Protein AF-A0A5B0QF82-F1 (afdb_monomer)

pLDDT: mean 71.45, std 23.09, range [30.89, 98.31]

Radius of gyration: 29.77 Å; Cα contacts (8 Å, |Δi|>4): 44; chains: 1; bounding box: 57×67×74 Å

Sequence (130 aa):
MAGSLSFILLCLQVVSVVLANSDPSAHIHRRSPEKAPKPSGSRAPKAPAPGVVPSPIRGPNGNSPDPKGTAKPVPFGFGSKVTGGGNATPQTPKDTAQLEAWLTDKVPRVILINKTYDFTSPTNTTANGW

Secondary structure (DSSP, 8-state):
--HHHHHHHHHHHHHHHHHHTS----------------------PPPPP----PPPPPPS-S--------SPP---GGGTT--TTTTPPEE--SSHHHHHHHHHSSS--EE---S------GGG------

Mean predicted aligned error: 20.78 Å

InterPro domains:
  IPR011050 Pectin lyase fold/virulence factor [SSF51126] (73-120)
  IPR012334 Pectin lyase fold [G3DSA:2.160.20.10] (71-129)

Organism: NCBI:txid56615

Foldseek 3Di:
DPVVVVVVVVVVVVVVVVVVPDDPPPPPPDDDDDDDDDDDDDDDDDDDDPDDDDDDDDDDDPDDPPPPDPDDDADDDPCRPDQQLPPADEDEDPALVRVVVVVPDPHRYRYDDPDDHDPPDCPPVPPPDD

Solvent-accessible surface area (backbone atoms only — not comparable to full-atom values): 9403 Å² total; per-residue (Å²): 137,72,66,63,61,59,50,51,53,51,52,53,53,54,51,51,54,55,56,72,70,51,82,84,79,78,78,77,82,74,88,76,84,86,86,84,82,88,85,86,91,88,91,83,84,84,79,78,75,92,70,85,81,75,81,80,79,87,73,97,64,99,75,72,78,78,74,77,84,77,76,79,90,73,64,62,76,96,53,48,80,74,60,79,22,66,88,41,72,78,41,66,62,90,48,59,69,51,42,52,56,60,71,72,50,93,63,67,54,32,78,49,83,88,69,91,69,84,78,82,65,69,91,77,65,77,84,72,78,129

Nearest PDB structures (foldseek):
  1qcx-assembly1_A  TM=8.776E-01  e=9.741E-03  Aspergillus niger

Structure (mmCIF, N/CA/C/O backbone):
data_AF-A0A5B0QF82-F1
#
_entry.id   AF-A0A5B0QF82-F1
#
loop_
_atom_site.group_PDB
_atom_site.id
_atom_site.type_symbol
_atom_site.label_atom_id
_atom_site.label_alt_id
_atom_site.label_comp_id
_atom_site.label_asym_id
_atom_site.label_entity_id
_atom_site.label_seq_id
_atom_site.pdbx_PDB_ins_code
_atom_site.Cartn_x
_atom_site.Cartn_y
_atom_site.Cartn_z
_atom_site.occupancy
_atom_site.B_iso_or_equiv
_atom_site.auth_seq_id
_atom_site.auth_comp_id
_atom_site.auth_asym_id
_atom_site.auth_atom_id
_atom_site.pdbx_PDB_model_num
ATOM 1 N N . MET A 1 1 ? -10.102 -38.466 22.774 1.00 55.97 1 MET A N 1
ATOM 2 C CA . MET A 1 1 ? -8.859 -38.192 22.011 1.00 55.97 1 MET A CA 1
ATOM 3 C C . MET A 1 1 ? -9.146 -38.142 20.499 1.00 55.97 1 MET A C 1
ATOM 5 O O . MET A 1 1 ? -8.504 -38.846 19.736 1.00 55.97 1 MET A O 1
ATOM 9 N N . ALA A 1 2 ? -10.116 -37.331 20.047 1.00 59.50 2 ALA A N 1
ATOM 10 C CA . ALA A 1 2 ? -10.622 -37.375 18.661 1.00 59.50 2 ALA A CA 1
ATOM 11 C C . ALA A 1 2 ? -10.115 -36.237 17.744 1.00 59.50 2 ALA A C 1
ATOM 13 O O . ALA A 1 2 ? -10.252 -36.330 16.532 1.00 59.50 2 ALA A O 1
ATOM 14 N N . GLY A 1 3 ? -9.500 -35.180 18.294 1.00 64.12 3 GLY A N 1
ATOM 15 C CA . GLY A 1 3 ? -9.028 -34.029 17.504 1.00 64.12 3 GLY A CA 1
ATOM 16 C C . GLY A 1 3 ? -7.691 -34.239 16.782 1.00 64.12 3 GLY A C 1
ATOM 17 O O . GLY A 1 3 ? -7.414 -33.559 15.801 1.00 64.12 3 GLY A O 1
ATOM 18 N N . SER A 1 4 ? -6.875 -35.196 17.239 1.00 79.12 4 SER A N 1
ATOM 19 C CA . SER A 1 4 ? -5.534 -35.442 16.685 1.00 79.12 4 SER A CA 1
ATOM 20 C C . SER A 1 4 ? -5.594 -36.008 15.262 1.00 79.12 4 SER A C 1
ATOM 22 O O . SER A 1 4 ? -4.873 -35.553 14.381 1.00 79.12 4 SER A O 1
ATOM 24 N N . LEU A 1 5 ? -6.524 -36.934 15.000 1.00 79.00 5 LEU A N 1
ATOM 25 C CA . LEU A 1 5 ? -6.661 -37.557 13.683 1.00 79.00 5 LEU A CA 1
ATOM 26 C C . LEU A 1 5 ? -7.131 -36.551 12.622 1.00 79.00 5 LEU A C 1
ATOM 28 O O . LEU A 1 5 ? -6.562 -36.508 11.537 1.00 79.00 5 LEU A O 1
ATOM 32 N N . SER A 1 6 ? -8.101 -35.690 12.947 1.00 82.25 6 SER A N 1
ATOM 33 C CA . SER A 1 6 ? -8.576 -34.642 12.032 1.00 82.25 6 SER A CA 1
ATOM 34 C C . SER A 1 6 ? -7.487 -33.620 11.699 1.00 82.25 6 SER A C 1
ATOM 36 O O . SER A 1 6 ? -7.406 -33.156 10.565 1.00 82.25 6 SER A O 1
ATOM 38 N N . PHE A 1 7 ? -6.622 -33.301 12.665 1.00 82.00 7 PHE A N 1
ATOM 39 C CA . PHE A 1 7 ? -5.491 -32.402 12.449 1.00 82.00 7 PHE A CA 1
ATOM 40 C C . PHE A 1 7 ? -4.416 -33.046 11.564 1.00 82.00 7 PHE A C 1
ATOM 42 O O . PHE A 1 7 ? -3.935 -32.417 10.627 1.00 82.00 7 PHE A O 1
ATOM 49 N N . ILE A 1 8 ? -4.103 -34.326 11.794 1.00 86.56 8 ILE A N 1
ATOM 50 C CA . ILE A 1 8 ? -3.160 -35.088 10.963 1.00 86.56 8 ILE A CA 1
ATOM 51 C C . ILE A 1 8 ? -3.670 -35.201 9.521 1.00 86.56 8 ILE A C 1
ATOM 53 O O . ILE A 1 8 ? -2.895 -34.989 8.590 1.00 86.56 8 ILE A O 1
ATOM 57 N N . LEU A 1 9 ? -4.963 -35.477 9.323 1.00 86.12 9 LEU A N 1
ATOM 58 C CA . LEU A 1 9 ? -5.567 -35.553 7.989 1.00 86.12 9 LEU A CA 1
ATOM 59 C C . LEU A 1 9 ? -5.538 -34.196 7.270 1.00 86.12 9 LEU A C 1
ATOM 61 O O . LEU A 1 9 ? -5.199 -34.144 6.089 1.00 86.12 9 LEU A O 1
ATOM 65 N N . LEU A 1 10 ? -5.800 -33.095 7.985 1.00 87.00 10 LEU A N 1
ATOM 66 C CA . LEU A 1 10 ? -5.687 -31.741 7.438 1.00 87.00 10 LEU A CA 1
ATOM 67 C C . LEU A 1 10 ? -4.242 -31.412 7.030 1.00 87.00 10 LEU A C 1
ATOM 69 O O . LEU A 1 10 ? -4.015 -30.896 5.935 1.00 87.00 10 LEU A O 1
ATOM 73 N N . CYS A 1 11 ? -3.260 -31.750 7.871 1.00 90.06 11 CYS A N 1
ATOM 74 C CA . CYS A 1 11 ? -1.844 -31.568 7.556 1.00 90.06 11 CYS A CA 1
ATOM 75 C C . CYS A 1 11 ? -1.427 -32.379 6.322 1.00 90.06 11 CYS A C 1
ATOM 77 O O . CYS A 1 11 ? -0.771 -31.834 5.434 1.00 90.06 11 CYS A O 1
ATOM 79 N N . LEU A 1 12 ? -1.835 -33.649 6.235 1.00 89.12 12 LEU A N 1
ATOM 80 C CA . LEU A 1 12 ? -1.523 -34.506 5.088 1.00 89.12 12 LEU A CA 1
ATOM 81 C C . LEU A 1 12 ? -2.093 -33.922 3.788 1.00 89.12 12 LEU A C 1
ATOM 83 O O . LEU A 1 12 ? -1.397 -33.856 2.778 1.00 89.12 12 LEU A O 1
ATOM 87 N N . GLN A 1 13 ? -3.333 -33.433 3.837 1.00 87.88 13 GLN A N 1
ATOM 88 C CA . GLN A 1 13 ? -4.029 -32.880 2.679 1.00 87.88 13 GLN A CA 1
ATOM 89 C C . GLN A 1 13 ? -3.391 -31.575 2.180 1.00 87.88 13 GLN A C 1
ATOM 91 O O . GLN A 1 13 ? -3.245 -31.387 0.972 1.00 87.88 13 GLN A O 1
ATOM 96 N N . VAL A 1 14 ? -2.933 -30.705 3.088 1.00 88.44 14 VAL A N 1
ATOM 97 C CA . VAL A 1 14 ? -2.180 -29.489 2.728 1.00 88.44 14 VAL A CA 1
ATOM 98 C C . VAL A 1 14 ? -0.841 -29.841 2.072 1.00 88.44 14 VAL A C 1
ATOM 100 O O . VAL A 1 14 ? -0.491 -29.253 1.048 1.00 88.44 14 VAL A O 1
ATOM 103 N N . VAL A 1 15 ? -0.112 -30.830 2.600 1.00 88.62 15 VAL A N 1
ATOM 104 C CA . VAL A 1 15 ? 1.174 -31.269 2.026 1.00 88.62 15 VAL A CA 1
ATOM 105 C C . VAL A 1 15 ? 0.988 -31.865 0.627 1.00 88.62 15 VAL A C 1
ATOM 107 O O . VAL A 1 15 ? 1.752 -31.531 -0.279 1.00 88.62 15 VAL A O 1
ATOM 110 N N . SER A 1 16 ? -0.048 -32.680 0.409 1.00 83.31 16 SER A N 1
ATOM 111 C CA . SER A 1 16 ? -0.363 -33.225 -0.919 1.00 83.31 16 SER A CA 1
ATOM 112 C C . SER A 1 16 ? -0.700 -32.134 -1.941 1.00 83.31 16 SER A C 1
ATOM 114 O O . SER A 1 16 ? -0.237 -32.208 -3.078 1.00 83.31 1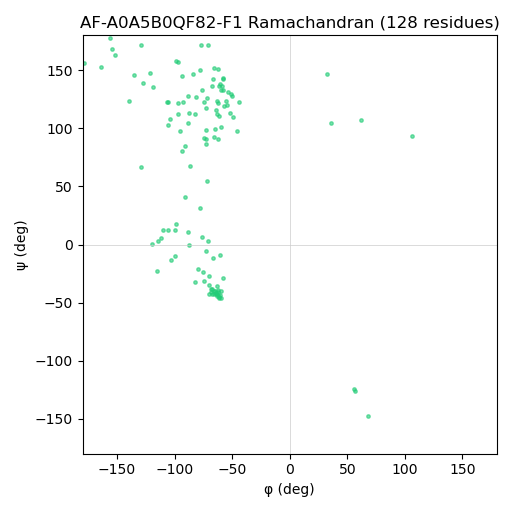6 SER A O 1
ATOM 116 N N . VAL A 1 17 ? -1.454 -31.100 -1.546 1.00 85.31 17 VAL A N 1
ATOM 117 C CA . VAL A 1 17 ? -1.787 -29.961 -2.424 1.00 85.31 17 VAL A CA 1
ATOM 118 C C . VAL A 1 17 ? -0.540 -29.150 -2.786 1.00 85.31 17 VAL A C 1
ATOM 120 O O . VAL A 1 17 ? -0.385 -28.743 -3.936 1.00 85.31 17 VAL A O 1
ATOM 123 N N . VAL A 1 18 ? 0.376 -28.931 -1.842 1.00 78.94 18 VAL A N 1
ATOM 124 C CA . VAL A 1 18 ? 1.642 -28.226 -2.113 1.00 78.94 18 VAL A CA 1
ATOM 125 C C . VAL A 1 18 ? 2.532 -29.037 -3.058 1.00 78.94 18 VAL A C 1
ATOM 127 O O . VAL A 1 18 ? 3.083 -28.481 -4.009 1.00 78.94 18 VAL A O 1
ATOM 130 N N . LEU A 1 19 ? 2.630 -30.352 -2.852 1.00 73.44 19 LEU A N 1
ATOM 131 C CA . LEU A 1 19 ? 3.465 -31.219 -3.683 1.00 73.44 19 LEU A CA 1
ATOM 132 C C . LEU A 1 19 ? 2.905 -31.387 -5.107 1.00 73.44 19 LEU A C 1
ATOM 134 O O . LEU A 1 19 ? 3.680 -31.424 -6.055 1.00 73.44 19 LEU A O 1
ATOM 138 N N . ALA A 1 20 ? 1.579 -31.409 -5.280 1.00 70.81 20 ALA A N 1
ATOM 139 C CA . ALA A 1 20 ? 0.941 -31.468 -6.600 1.00 70.81 20 ALA A CA 1
ATOM 140 C C . ALA A 1 20 ? 1.092 -30.168 -7.416 1.00 70.81 20 ALA A C 1
ATOM 142 O O . ALA A 1 20 ? 1.094 -30.212 -8.642 1.00 70.81 20 ALA A O 1
ATOM 143 N N . ASN A 1 21 ? 1.247 -29.021 -6.747 1.00 71.12 21 ASN A N 1
ATOM 144 C CA . ASN A 1 21 ? 1.510 -27.726 -7.387 1.00 71.12 21 ASN A CA 1
ATOM 145 C C . ASN A 1 21 ? 3.010 -27.456 -7.611 1.00 71.12 21 ASN A C 1
ATOM 147 O O . ASN A 1 21 ? 3.382 -26.398 -8.120 1.00 71.12 21 ASN A O 1
ATOM 151 N N . SER A 1 22 ? 3.875 -28.392 -7.215 1.00 64.81 22 SER A N 1
ATOM 152 C CA . SER A 1 22 ? 5.316 -28.305 -7.428 1.00 64.81 22 SER A CA 1
ATOM 153 C C . SER A 1 22 ? 5.652 -28.905 -8.793 1.00 64.81 22 SER A C 1
ATOM 155 O O . SER A 1 22 ? 5.643 -30.121 -8.948 1.00 64.81 22 SER A O 1
ATOM 157 N N . ASP A 1 23 ? 5.936 -28.063 -9.786 1.00 67.31 23 ASP A N 1
ATOM 158 C CA . ASP A 1 23 ? 6.421 -28.492 -11.104 1.00 67.31 23 ASP A CA 1
ATOM 159 C C . ASP A 1 23 ? 7.809 -29.162 -10.958 1.00 67.31 23 ASP A C 1
ATOM 161 O O . ASP A 1 23 ? 8.761 -28.495 -10.539 1.00 67.31 23 ASP A O 1
ATOM 165 N N . PRO A 1 24 ? 7.975 -30.469 -11.252 1.00 64.31 24 PRO A N 1
ATOM 166 C CA . PRO A 1 24 ? 9.254 -31.151 -11.114 1.00 64.31 24 PRO A CA 1
ATOM 167 C C . PRO A 1 24 ? 10.063 -31.078 -12.417 1.00 64.31 24 PRO A C 1
ATOM 169 O O . PRO A 1 24 ? 10.689 -32.058 -12.814 1.00 64.31 24 PRO A O 1
ATOM 172 N N . SER A 1 25 ? 10.082 -29.943 -13.118 1.00 53.53 25 SER A N 1
ATOM 173 C CA . SER A 1 25 ? 10.971 -29.762 -14.269 1.00 53.53 25 SER A CA 1
ATOM 174 C C . SER A 1 25 ? 12.341 -29.247 -13.826 1.00 53.53 25 SER A C 1
ATOM 176 O O . SER A 1 25 ? 12.776 -28.138 -14.136 1.00 53.53 25 SER A O 1
ATOM 178 N N . ALA A 1 26 ? 13.078 -30.092 -13.103 1.00 55.91 26 ALA A N 1
ATOM 179 C CA . ALA A 1 26 ? 14.523 -29.949 -13.009 1.00 55.91 26 ALA A CA 1
ATOM 180 C C . ALA A 1 26 ? 15.135 -30.382 -14.352 1.00 55.91 26 ALA A C 1
ATOM 182 O O . ALA A 1 26 ? 15.511 -31.537 -14.548 1.00 55.91 26 ALA A O 1
ATOM 183 N N . HIS A 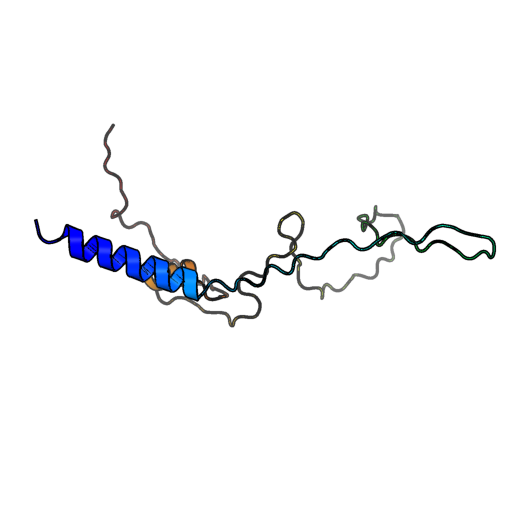1 27 ? 15.229 -29.453 -15.305 1.00 51.56 27 HIS A N 1
ATOM 184 C CA . HIS A 1 27 ? 16.060 -29.643 -16.492 1.00 51.56 27 HIS A CA 1
ATOM 185 C C . HIS A 1 27 ? 17.537 -29.693 -16.069 1.00 51.56 27 HIS A C 1
ATOM 187 O O . HIS A 1 27 ? 18.220 -28.674 -15.968 1.00 51.56 27 H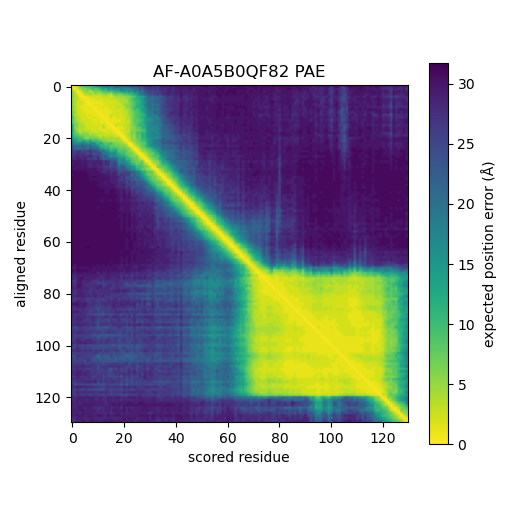IS A O 1
ATOM 193 N N . ILE A 1 28 ? 18.047 -30.903 -15.820 1.00 50.56 28 ILE A N 1
ATOM 194 C CA . ILE A 1 28 ? 19.481 -31.173 -15.693 1.00 50.56 28 ILE A CA 1
ATOM 195 C C . ILE A 1 28 ? 20.127 -30.888 -17.053 1.00 50.56 28 ILE A C 1
ATOM 197 O O . ILE A 1 28 ? 20.090 -31.710 -17.971 1.00 50.56 28 ILE A O 1
ATOM 201 N N . HIS A 1 29 ? 20.740 -29.713 -17.204 1.00 43.38 29 HIS A N 1
ATOM 202 C CA . HIS A 1 29 ? 21.649 -29.453 -18.316 1.00 43.38 29 HIS A CA 1
ATOM 203 C C . HIS A 1 29 ? 22.957 -30.217 -18.094 1.00 43.38 29 HIS A C 1
ATOM 205 O O . HIS A 1 29 ? 23.911 -29.764 -17.461 1.00 43.38 29 HIS A O 1
ATOM 211 N N . ARG A 1 30 ? 22.954 -31.436 -18.634 1.00 36.22 30 ARG A N 1
ATOM 212 C CA . ARG A 1 30 ? 24.099 -32.313 -18.859 1.00 36.22 30 ARG A CA 1
ATOM 213 C C . ARG A 1 30 ? 25.182 -31.533 -19.625 1.00 36.22 30 ARG A C 1
ATOM 215 O O . ARG A 1 30 ? 24.984 -31.182 -20.785 1.00 36.22 30 ARG A O 1
ATOM 222 N N . ARG A 1 31 ? 26.331 -31.260 -18.989 1.00 46.94 31 ARG A N 1
ATOM 223 C CA . ARG A 1 31 ? 27.555 -30.828 -19.691 1.00 46.94 31 ARG A CA 1
ATOM 224 C C . ARG A 1 31 ? 27.889 -31.870 -20.768 1.00 46.94 31 ARG A C 1
ATOM 226 O O . ARG A 1 31 ? 28.050 -33.042 -20.441 1.00 46.94 31 ARG A O 1
ATOM 233 N N . SER A 1 32 ? 27.998 -31.436 -22.021 1.00 35.03 32 SER A N 1
ATOM 234 C CA . SER A 1 32 ? 28.528 -32.210 -23.154 1.00 35.03 32 SER A CA 1
ATOM 235 C C . SER A 1 32 ? 29.728 -31.451 -23.758 1.00 35.03 32 SER A C 1
ATOM 237 O O . SER A 1 32 ? 29.763 -30.223 -23.631 1.00 35.03 32 SER A O 1
ATOM 239 N N . PRO A 1 33 ? 30.748 -32.140 -24.309 1.00 47.94 33 PRO A N 1
ATOM 240 C CA . PRO A 1 33 ? 32.146 -31.763 -24.122 1.00 47.94 33 PRO A CA 1
ATOM 241 C C . PRO A 1 33 ? 32.739 -30.851 -25.210 1.00 47.94 33 PRO A C 1
ATOM 243 O O . PRO A 1 33 ? 32.421 -30.940 -26.390 1.00 47.94 33 PRO A O 1
ATOM 246 N N . GLU A 1 34 ? 33.625 -29.975 -24.733 1.00 44.28 34 GLU A N 1
ATOM 247 C CA . GLU A 1 34 ? 34.952 -29.621 -25.257 1.00 44.28 34 GLU A CA 1
ATOM 248 C C . GLU A 1 34 ? 35.163 -29.585 -26.785 1.00 44.28 34 GLU A C 1
ATOM 250 O O . GLU A 1 34 ? 35.382 -30.601 -27.441 1.00 44.28 34 GLU A O 1
ATOM 255 N N . LYS A 1 35 ? 35.221 -28.368 -27.349 1.00 30.89 35 LYS A N 1
ATOM 256 C CA . LYS A 1 35 ? 35.804 -28.130 -28.677 1.00 30.89 35 LYS A CA 1
ATOM 257 C C . LYS A 1 35 ? 37.260 -27.662 -28.532 1.00 30.89 35 LYS A C 1
ATOM 259 O O . LYS A 1 35 ? 37.515 -26.567 -28.036 1.00 30.89 35 LYS A O 1
ATOM 264 N N . ALA A 1 36 ? 38.182 -28.520 -28.969 1.00 40.38 36 ALA A N 1
ATOM 265 C CA . ALA A 1 36 ? 39.641 -28.355 -29.005 1.00 40.38 36 ALA A CA 1
ATOM 266 C C . ALA A 1 36 ? 40.126 -27.314 -30.076 1.00 40.38 36 ALA A C 1
ATOM 268 O O . ALA A 1 36 ? 39.300 -26.811 -30.843 1.00 40.38 36 ALA A O 1
ATOM 269 N N . PRO A 1 37 ? 41.429 -26.931 -30.118 1.00 48.19 37 PRO A N 1
ATOM 270 C CA . PRO A 1 37 ? 41.900 -25.563 -30.418 1.00 48.19 37 PRO A CA 1
ATOM 271 C C . PRO A 1 37 ? 42.346 -25.245 -31.875 1.00 48.19 37 PRO A C 1
ATOM 273 O O . PRO A 1 37 ? 42.751 -26.139 -32.600 1.00 48.19 37 PRO A O 1
ATOM 276 N N . LYS A 1 38 ? 42.304 -23.928 -32.208 1.00 39.00 38 LYS A N 1
ATOM 277 C CA . LYS A 1 38 ? 43.101 -23.031 -33.125 1.00 39.00 38 LYS A CA 1
ATOM 278 C C . LYS A 1 38 ? 43.730 -23.574 -34.445 1.00 39.00 38 LYS A C 1
ATOM 280 O O . LYS A 1 38 ? 44.288 -24.661 -34.419 1.00 39.00 38 LYS A O 1
ATOM 285 N N . PRO A 1 39 ? 43.836 -22.770 -35.548 1.00 38.25 39 PRO A N 1
ATOM 286 C CA . PRO A 1 39 ? 44.662 -21.543 -35.523 1.00 38.25 39 PRO A CA 1
ATOM 287 C C . PRO A 1 39 ? 44.299 -20.343 -36.449 1.00 38.25 39 PRO A C 1
ATOM 289 O O . PRO A 1 39 ? 43.608 -20.454 -37.449 1.00 38.25 39 PRO A O 1
ATOM 292 N N . SER A 1 40 ? 44.897 -19.202 -36.073 1.00 37.66 40 SER A N 1
ATOM 293 C CA . SER A 1 40 ? 45.453 -18.094 -36.881 1.00 37.66 40 SER A CA 1
ATOM 294 C C . SER A 1 40 ? 44.581 -17.230 -37.823 1.00 37.66 40 SER A C 1
ATOM 296 O O . SER A 1 40 ? 44.314 -17.595 -38.957 1.00 37.66 40 SER A O 1
ATOM 298 N N . GLY A 1 41 ? 44.345 -15.975 -37.399 1.00 35.75 41 GLY A N 1
ATOM 299 C CA . GLY A 1 41 ? 44.700 -14.794 -38.209 1.00 35.75 41 GLY A CA 1
ATOM 300 C C . GLY A 1 41 ? 43.596 -13.993 -38.919 1.00 35.75 41 GLY A C 1
ATOM 301 O O . GLY A 1 41 ? 43.318 -14.223 -40.085 1.00 35.75 41 GLY A O 1
ATOM 302 N N . SER A 1 42 ? 43.080 -12.938 -38.274 1.00 36.97 42 SER A N 1
ATOM 303 C CA . SER A 1 42 ? 43.059 -11.553 -38.804 1.00 36.97 42 SER A CA 1
ATOM 304 C C . SER A 1 42 ? 42.418 -10.590 -37.783 1.00 36.97 42 SER A C 1
ATOM 306 O O . SER A 1 42 ? 41.753 -10.999 -36.837 1.00 36.97 42 SER A O 1
ATOM 308 N N . ARG A 1 43 ? 42.758 -9.306 -37.886 1.00 40.84 43 ARG A N 1
ATOM 309 C CA . ARG A 1 43 ? 42.849 -8.296 -36.817 1.00 40.84 43 ARG A CA 1
ATOM 310 C C . ARG A 1 43 ? 41.668 -7.314 -36.898 1.00 40.84 43 ARG A C 1
ATOM 312 O O . ARG A 1 43 ? 41.555 -6.659 -37.924 1.00 40.84 43 ARG A O 1
ATOM 319 N N . ALA A 1 44 ? 40.853 -7.153 -35.845 1.00 39.66 44 ALA A N 1
ATOM 320 C CA . ALA A 1 44 ? 39.922 -6.015 -35.666 1.00 39.66 44 ALA A CA 1
ATOM 321 C C . ALA A 1 44 ? 39.417 -5.900 -34.198 1.00 39.66 44 ALA A C 1
ATOM 323 O O . ALA A 1 44 ? 39.444 -6.899 -33.479 1.00 39.66 44 ALA A O 1
ATOM 324 N N . PRO A 1 45 ? 39.046 -4.695 -33.709 1.00 39.78 45 PRO A N 1
ATOM 325 C CA . PRO A 1 45 ? 39.254 -4.276 -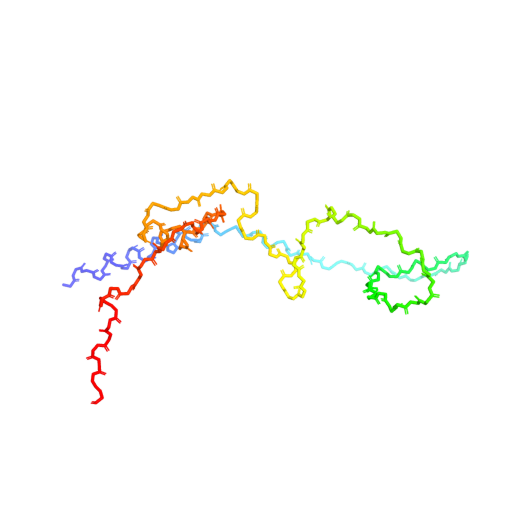32.318 1.00 39.78 45 PRO A CA 1
ATOM 326 C C . PRO 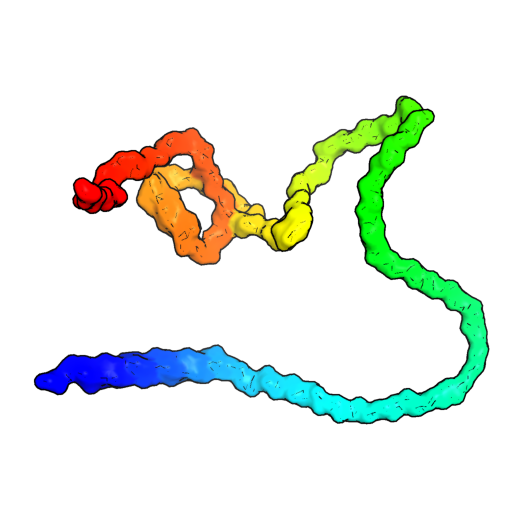A 1 45 ? 38.183 -4.728 -31.310 1.00 39.78 45 PRO A C 1
ATOM 328 O O . PRO A 1 45 ? 36.991 -4.797 -31.592 1.00 39.78 45 PRO A O 1
ATOM 331 N N . LYS A 1 46 ? 38.660 -4.986 -30.088 1.00 34.19 46 LYS A N 1
ATOM 332 C CA . LYS A 1 46 ? 37.918 -5.371 -28.881 1.00 34.19 46 LYS A CA 1
ATOM 333 C C . LYS A 1 46 ? 36.847 -4.329 -28.530 1.00 34.19 46 LYS A C 1
ATOM 335 O O . LYS A 1 46 ? 37.181 -3.184 -28.236 1.00 34.19 46 LYS A O 1
ATOM 340 N N . ALA A 1 47 ? 35.580 -4.745 -28.519 1.00 41.25 47 ALA A N 1
ATOM 341 C CA . ALA A 1 47 ? 34.474 -3.942 -28.006 1.00 41.25 47 ALA A CA 1
ATOM 342 C C . ALA A 1 47 ? 34.720 -3.568 -26.523 1.00 41.25 47 ALA A C 1
ATOM 344 O O . ALA A 1 47 ? 35.092 -4.449 -25.737 1.00 41.25 47 ALA A O 1
ATOM 345 N N . PRO A 1 48 ? 34.543 -2.297 -26.118 1.00 40.91 48 PRO A N 1
ATOM 346 C CA . PRO A 1 48 ? 34.616 -1.897 -24.716 1.00 40.91 48 PRO A CA 1
ATOM 347 C C . PRO A 1 48 ? 33.454 -2.498 -23.913 1.00 40.91 48 PRO A C 1
ATOM 349 O O . PRO A 1 48 ? 32.331 -2.590 -24.404 1.00 40.91 48 PRO A O 1
ATOM 352 N N . ALA A 1 49 ? 33.724 -2.895 -22.669 1.00 40.56 49 ALA A N 1
ATOM 353 C CA . ALA A 1 49 ? 32.709 -3.348 -21.721 1.00 40.56 49 ALA A CA 1
ATOM 354 C C . ALA A 1 49 ? 31.641 -2.253 -21.484 1.00 40.56 49 ALA A C 1
ATOM 356 O O . ALA A 1 49 ? 32.011 -1.077 -21.414 1.00 40.56 49 ALA A O 1
ATOM 357 N N . PRO A 1 50 ? 30.344 -2.594 -21.331 1.00 47.56 50 PRO A N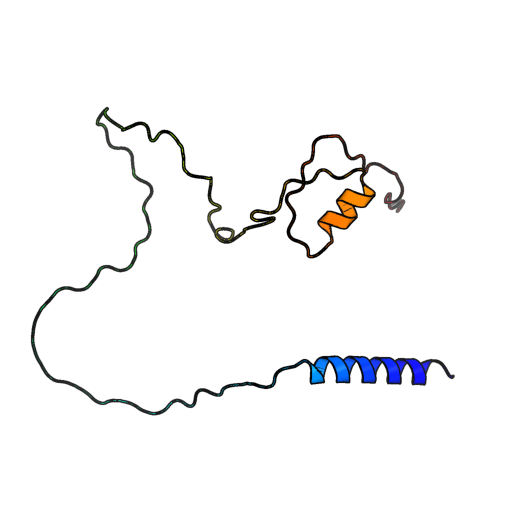 1
ATOM 358 C CA . PRO A 1 50 ? 29.317 -1.615 -20.989 1.00 47.56 50 PRO A CA 1
ATOM 359 C C . PRO A 1 50 ? 29.622 -1.031 -19.607 1.00 47.56 50 PRO A C 1
ATOM 361 O O . PRO A 1 50 ? 29.650 -1.728 -18.593 1.00 47.56 50 PRO A O 1
ATOM 364 N N . GLY A 1 51 ? 29.963 0.253 -19.640 1.00 42.00 51 GLY A N 1
ATOM 365 C CA . GLY A 1 51 ? 30.679 0.969 -18.605 1.00 42.00 51 GLY A CA 1
ATOM 366 C C . GLY A 1 51 ? 29.841 1.377 -17.400 1.00 42.00 51 GLY A C 1
ATOM 367 O O . GLY A 1 51 ? 28.660 1.703 -17.484 1.00 42.00 51 GLY A O 1
ATOM 368 N N . VAL A 1 52 ? 30.550 1.425 -16.277 1.00 43.47 52 VAL A N 1
ATOM 369 C CA . VAL A 1 52 ? 30.358 2.373 -15.180 1.00 43.47 52 VAL A CA 1
ATOM 370 C C . VAL A 1 52 ? 30.161 3.767 -15.778 1.00 43.47 52 VAL A C 1
ATOM 372 O O . VAL A 1 52 ? 31.026 4.231 -16.517 1.00 43.47 52 VAL A O 1
ATOM 375 N N . VAL A 1 53 ? 29.046 4.432 -15.480 1.00 44.44 53 VAL A N 1
ATOM 376 C CA . VAL A 1 53 ? 28.860 5.851 -15.812 1.00 44.44 53 VAL A CA 1
ATOM 377 C C . VAL A 1 53 ? 29.548 6.663 -14.710 1.00 44.44 53 VAL A C 1
ATOM 379 O O . VAL A 1 53 ? 29.091 6.603 -13.568 1.00 44.44 53 VAL A O 1
ATOM 382 N N . PRO A 1 54 ? 30.644 7.393 -14.980 1.00 43.47 54 PRO A N 1
ATOM 383 C CA . PRO A 1 54 ? 31.220 8.3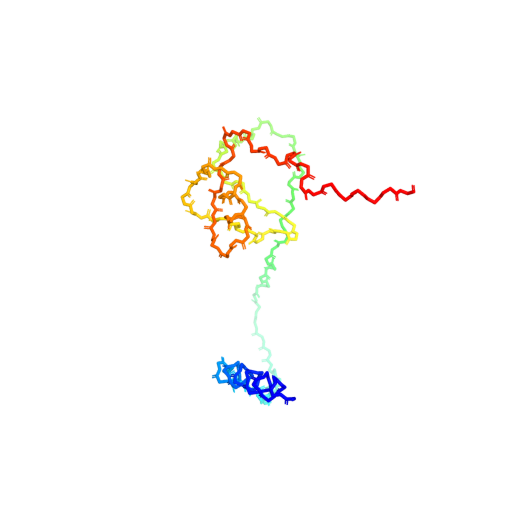06 -14.005 1.00 43.47 54 PRO A CA 1
ATOM 384 C C . PRO A 1 54 ? 30.354 9.568 -13.948 1.00 43.47 54 PRO A C 1
ATOM 386 O O . PRO A 1 54 ? 30.013 10.138 -14.986 1.00 43.47 54 PRO A O 1
ATOM 389 N N . SER A 1 55 ? 30.013 10.026 -12.744 1.00 47.53 55 SER A N 1
ATOM 390 C CA . SER A 1 55 ? 29.477 11.375 -12.534 1.00 47.53 55 SER A CA 1
ATOM 391 C C . SER A 1 55 ? 30.431 12.403 -13.162 1.00 47.53 55 SER A C 1
ATOM 393 O O . SER A 1 55 ? 31.636 12.320 -12.905 1.00 47.53 55 SER A O 1
ATOM 395 N N . PRO A 1 56 ? 29.965 13.369 -13.973 1.00 49.84 56 PRO A N 1
ATOM 396 C CA . PRO A 1 56 ? 30.879 14.303 -14.607 1.00 49.84 56 PRO A CA 1
ATOM 397 C C . PRO A 1 56 ? 31.411 15.292 -13.567 1.00 49.84 56 PRO A C 1
ATOM 399 O O . PRO A 1 56 ? 30.665 16.070 -12.971 1.00 49.84 56 PRO A O 1
ATOM 402 N N . ILE A 1 57 ? 32.728 15.263 -13.366 1.00 46.25 57 ILE A N 1
ATOM 403 C CA . ILE A 1 57 ? 33.464 16.352 -12.731 1.00 46.25 57 ILE A CA 1
ATOM 404 C C . ILE A 1 57 ? 33.329 17.585 -13.635 1.00 46.25 57 ILE A C 1
ATOM 406 O O . ILE A 1 57 ? 33.646 17.557 -14.822 1.00 46.25 57 ILE A O 1
ATOM 410 N N . ARG A 1 58 ? 32.818 18.657 -13.033 1.00 46.03 58 ARG A N 1
ATOM 411 C CA . ARG A 1 58 ? 32.590 19.995 -13.585 1.00 46.03 58 ARG A CA 1
ATOM 412 C C . ARG A 1 58 ? 33.871 20.588 -14.195 1.00 46.03 58 ARG A C 1
ATOM 414 O O . ARG A 1 58 ? 34.841 20.803 -13.477 1.00 46.03 58 ARG A O 1
ATOM 421 N N . GLY A 1 59 ? 33.846 20.899 -15.494 1.00 37.31 59 GLY A N 1
ATOM 422 C CA . GLY A 1 59 ? 34.837 21.746 -16.175 1.00 37.31 59 GLY A CA 1
ATOM 423 C C . GLY A 1 59 ? 34.345 23.199 -16.334 1.00 37.31 59 GLY A C 1
ATOM 424 O O . GLY A 1 59 ? 33.135 23.430 -16.281 1.00 37.31 59 GLY A O 1
ATOM 425 N N . PRO A 1 60 ? 35.241 24.194 -16.509 1.00 52.06 60 PRO A N 1
ATOM 426 C CA . PRO A 1 60 ? 34.885 25.607 -16.550 1.00 52.06 60 PRO A CA 1
ATOM 427 C C . PRO A 1 60 ? 34.652 26.060 -17.999 1.00 52.06 60 PRO A C 1
ATOM 429 O O . PRO A 1 60 ? 35.527 26.655 -18.620 1.00 52.06 60 PRO A O 1
ATOM 432 N N . ASN A 1 61 ? 33.481 25.789 -18.571 1.00 42.09 61 ASN A N 1
ATOM 433 C CA . ASN A 1 61 ? 33.019 26.540 -19.739 1.00 42.09 61 ASN A CA 1
ATOM 434 C C . ASN A 1 61 ? 31.514 26.823 -19.634 1.00 42.09 61 ASN A C 1
ATOM 436 O O . ASN A 1 61 ? 30.686 25.950 -19.393 1.00 42.09 61 ASN A O 1
ATOM 440 N N . GLY A 1 62 ? 31.178 28.108 -19.711 1.00 52.16 62 GLY A N 1
ATOM 441 C CA . GLY A 1 62 ? 29.905 28.684 -19.279 1.00 52.16 62 GLY A CA 1
ATOM 442 C C . GLY A 1 62 ? 28.716 28.480 -20.210 1.00 52.16 62 GLY A C 1
ATOM 443 O O . GLY A 1 62 ? 27.846 29.337 -20.218 1.00 52.16 62 GLY A O 1
ATOM 444 N N . ASN A 1 63 ? 28.642 27.374 -20.954 1.00 49.94 63 ASN A N 1
ATOM 445 C CA . ASN A 1 63 ? 27.498 27.072 -21.816 1.00 49.94 63 ASN A CA 1
ATOM 446 C C . ASN A 1 63 ? 27.006 25.642 -21.535 1.00 49.94 63 ASN A C 1
ATOM 448 O O . ASN A 1 63 ? 27.143 24.752 -22.373 1.00 49.94 63 ASN A O 1
ATOM 452 N N . SER A 1 64 ? 26.464 25.398 -20.337 1.00 50.53 64 SER A N 1
ATOM 453 C CA . SER A 1 64 ? 25.654 24.195 -20.117 1.00 50.53 64 SER A CA 1
ATOM 454 C C . SER A 1 64 ? 24.301 24.413 -20.791 1.00 50.53 64 SER A C 1
ATOM 456 O O . SER A 1 64 ? 23.635 25.391 -20.455 1.00 50.53 64 SER A O 1
ATOM 458 N N . PRO A 1 65 ? 23.869 23.554 -21.731 1.00 52.19 65 PRO A N 1
ATOM 459 C CA . PRO A 1 65 ? 22.464 23.521 -22.091 1.00 52.19 65 PRO A CA 1
ATOM 460 C C . PRO A 1 65 ? 21.727 23.134 -20.814 1.00 52.19 65 PRO A C 1
ATOM 462 O O . PRO A 1 65 ? 21.912 22.017 -20.336 1.00 52.19 65 PRO A O 1
ATOM 465 N N . ASP A 1 66 ? 20.966 24.058 -20.228 1.00 55.28 66 ASP A N 1
ATOM 466 C CA . AS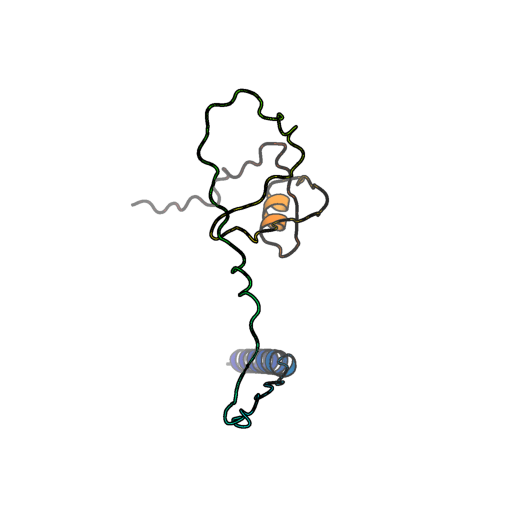P A 1 66 ? 20.075 23.746 -19.117 1.00 55.28 66 ASP A CA 1
ATOM 467 C C . ASP A 1 66 ? 19.252 22.522 -19.533 1.00 55.28 66 ASP A C 1
ATOM 469 O O . ASP A 1 66 ? 18.432 22.623 -20.458 1.00 55.28 66 ASP A O 1
ATOM 473 N N . PRO A 1 67 ? 19.466 21.334 -18.933 1.00 53.19 67 PRO A N 1
ATOM 474 C CA . PRO A 1 67 ? 18.649 20.193 -19.258 1.00 53.19 67 PRO A CA 1
ATOM 475 C C . PRO A 1 67 ? 17.332 20.476 -18.561 1.00 53.19 67 PRO A C 1
ATOM 477 O O . PRO A 1 67 ? 17.161 20.180 -17.382 1.00 53.19 67 PRO A O 1
ATOM 480 N N . LYS A 1 68 ? 16.419 21.125 -19.283 1.00 50.22 68 LYS A N 1
ATOM 481 C CA . LYS A 1 68 ? 15.021 21.301 -18.912 1.00 50.22 68 LYS A CA 1
ATOM 482 C C . LYS A 1 68 ? 14.499 19.940 -18.435 1.00 50.22 68 LYS A C 1
ATOM 484 O O . LYS A 1 68 ? 14.205 19.057 -19.243 1.00 50.22 68 LYS A O 1
ATOM 489 N N . GLY A 1 69 ? 14.494 19.759 -17.114 1.00 55.19 69 GLY A N 1
ATOM 490 C CA . GLY A 1 69 ? 14.375 18.473 -16.440 1.00 55.19 69 GLY A CA 1
ATOM 491 C C . GLY A 1 69 ? 13.070 17.785 -16.802 1.00 55.19 69 GLY A C 1
ATOM 492 O O . GLY A 1 69 ? 12.012 18.138 -16.299 1.00 55.19 69 GLY A O 1
ATOM 493 N N . THR A 1 70 ? 13.148 16.819 -17.710 1.00 58.41 70 THR A N 1
ATOM 494 C CA . THR A 1 70 ? 12.003 16.031 -18.196 1.00 58.41 70 THR A CA 1
ATOM 495 C C . THR A 1 70 ? 12.166 14.537 -17.910 1.00 58.41 70 THR A C 1
ATOM 497 O O . THR A 1 70 ? 11.276 13.747 -18.215 1.00 58.41 70 THR A O 1
ATOM 500 N N . ALA A 1 71 ? 13.271 14.130 -17.275 1.00 71.31 71 ALA A N 1
ATOM 501 C CA . ALA A 1 71 ? 13.476 12.755 -16.839 1.00 71.31 71 ALA A CA 1
ATOM 502 C C . ALA A 1 71 ? 12.749 12.496 -15.509 1.00 71.31 71 ALA A C 1
ATOM 504 O O . ALA A 1 71 ? 12.948 13.219 -14.532 1.00 71.31 71 ALA A O 1
ATOM 505 N N . LYS A 1 72 ? 11.918 11.444 -15.461 1.00 79.56 72 LYS A N 1
ATOM 506 C CA . LYS A 1 72 ? 11.338 10.946 -14.204 1.00 79.56 72 LYS A CA 1
ATOM 507 C C . LYS A 1 72 ? 12.478 10.486 -13.277 1.00 79.56 72 LYS A C 1
ATOM 509 O O . LYS A 1 72 ? 13.393 9.824 -13.769 1.00 79.56 72 LYS A O 1
ATOM 514 N N . PRO A 1 73 ? 12.448 10.802 -11.972 1.00 85.81 73 PRO A N 1
ATOM 515 C CA . PRO A 1 73 ? 13.474 10.349 -11.035 1.00 85.81 73 PRO A CA 1
ATOM 516 C C . PRO A 1 73 ? 13.517 8.814 -10.971 1.00 85.81 73 PRO A C 1
ATOM 518 O O . PRO A 1 73 ? 12.472 8.162 -10.959 1.00 85.81 73 PRO A O 1
ATOM 521 N N . VAL A 1 74 ? 14.726 8.242 -10.937 1.00 91.38 74 VAL A N 1
ATOM 522 C CA . VAL A 1 74 ? 14.975 6.787 -10.952 1.00 91.38 74 VAL A CA 1
ATOM 523 C C . VAL A 1 74 ? 15.704 6.379 -9.661 1.00 91.38 74 VAL A C 1
ATOM 525 O O . VAL A 1 74 ? 16.647 7.071 -9.270 1.00 91.38 74 VAL A O 1
ATOM 528 N N . PRO A 1 75 ? 15.307 5.282 -8.985 1.00 95.06 75 PRO A N 1
ATOM 529 C CA . PRO A 1 75 ? 15.997 4.797 -7.789 1.00 95.06 75 PRO A CA 1
ATOM 530 C C . PRO A 1 75 ? 17.425 4.314 -8.097 1.00 95.06 75 PRO A C 1
ATOM 532 O O . PRO A 1 75 ? 17.715 3.827 -9.190 1.00 95.06 75 PRO A O 1
ATOM 535 N N . PHE A 1 76 ? 18.323 4.406 -7.113 1.00 94.62 76 PHE A N 1
ATOM 536 C CA . PHE A 1 76 ? 19.745 4.062 -7.246 1.00 94.62 76 PHE A CA 1
ATOM 537 C C . PHE A 1 76 ? 20.229 3.103 -6.142 1.00 94.62 76 PHE A C 1
ATOM 539 O O . PHE A 1 76 ? 19.505 2.789 -5.197 1.00 94.62 76 PHE A O 1
ATOM 546 N N . GLY A 1 77 ? 21.464 2.604 -6.278 1.00 97.06 77 GLY A N 1
ATOM 547 C CA . GLY A 1 77 ? 22.081 1.678 -5.321 1.00 97.06 77 GLY A CA 1
ATOM 548 C C . GLY A 1 77 ? 21.420 0.294 -5.299 1.00 97.06 77 GLY A C 1
ATOM 549 O O . GLY A 1 77 ? 20.919 -0.188 -6.320 1.00 97.06 77 GLY A O 1
ATOM 550 N N . PHE A 1 78 ? 21.400 -0.344 -4.124 1.00 97.50 78 PHE A N 1
ATOM 551 C CA . PHE A 1 78 ? 20.786 -1.667 -3.927 1.00 97.50 78 PHE A CA 1
ATOM 552 C C . PHE A 1 78 ? 19.292 -1.700 -4.296 1.00 97.50 78 PHE A C 1
ATOM 554 O O . PHE A 1 78 ? 18.792 -2.726 -4.745 1.00 97.50 78 PHE A O 1
ATOM 561 N N . GLY A 1 79 ? 18.593 -0.568 -4.173 1.00 95.88 79 GLY A N 1
ATOM 562 C CA . GLY A 1 79 ? 17.179 -0.420 -4.522 1.00 95.88 79 GLY A CA 1
ATOM 563 C C . GLY A 1 79 ? 16.912 -0.025 -5.977 1.00 95.88 79 GLY A C 1
ATOM 564 O O . GLY A 1 79 ? 15.784 0.321 -6.302 1.00 95.88 79 GLY A O 1
ATOM 565 N N . SER A 1 80 ? 17.898 -0.058 -6.876 1.00 96.75 80 SER A N 1
ATOM 566 C CA . SER A 1 80 ? 17.759 0.472 -8.250 1.00 96.75 80 SER A CA 1
ATOM 567 C C . SER A 1 80 ? 16.676 -0.184 -9.125 1.00 96.75 80 SER A C 1
ATOM 569 O O . SER A 1 80 ? 16.393 0.301 -10.220 1.00 96.75 80 SER A O 1
ATOM 571 N N . LYS A 1 81 ? 16.070 -1.288 -8.672 1.00 95.38 81 LYS A N 1
ATOM 572 C CA . LYS A 1 81 ? 15.014 -2.023 -9.387 1.00 95.38 81 LYS A CA 1
ATOM 573 C C . LYS A 1 81 ? 13.635 -1.943 -8.728 1.00 95.38 81 LYS A C 1
ATOM 575 O O . LYS A 1 81 ? 12.722 -2.618 -9.195 1.00 95.38 81 LYS A O 1
ATOM 580 N N . VAL A 1 82 ? 13.456 -1.151 -7.667 1.00 95.56 82 VAL A N 1
ATOM 581 C CA . VAL A 1 82 ? 12.140 -1.023 -7.020 1.00 95.56 82 VAL A CA 1
ATOM 582 C C . VAL A 1 82 ? 11.137 -0.324 -7.940 1.00 95.56 82 VAL A C 1
ATOM 584 O O . VAL A 1 82 ? 11.450 0.679 -8.577 1.00 95.56 82 VAL A O 1
ATOM 587 N N . THR A 1 83 ? 9.916 -0.853 -7.989 1.00 94.94 83 THR A N 1
ATOM 588 C CA . THR A 1 83 ? 8.786 -0.272 -8.733 1.00 94.94 83 THR A CA 1
ATOM 589 C C . THR A 1 83 ? 7.651 0.182 -7.815 1.00 94.94 83 THR A C 1
ATOM 591 O O . THR A 1 83 ? 6.875 1.052 -8.202 1.00 94.94 83 THR A O 1
ATOM 594 N N . GLY A 1 84 ? 7.551 -0.374 -6.600 1.00 95.50 84 GLY A N 1
ATOM 595 C CA . GLY A 1 84 ? 6.475 -0.073 -5.653 1.00 95.50 84 GLY A CA 1
ATOM 596 C C . GLY A 1 84 ? 5.096 -0.332 -6.268 1.00 95.50 84 GLY A C 1
ATOM 597 O O . GLY A 1 84 ? 4.837 -1.416 -6.784 1.00 95.50 84 GLY A O 1
ATOM 598 N N . GLY A 1 85 ? 4.234 0.688 -6.264 1.00 96.44 85 GLY A N 1
ATOM 599 C CA . GLY A 1 85 ? 2.923 0.660 -6.925 1.00 96.44 85 GLY A CA 1
ATOM 600 C C . GLY A 1 85 ? 2.955 0.730 -8.457 1.00 96.44 85 GLY A C 1
ATOM 601 O O . GLY A 1 85 ? 1.909 0.617 -9.093 1.00 96.44 85 GLY A O 1
ATOM 602 N N . GLY A 1 86 ? 4.127 0.926 -9.070 1.00 94.81 86 GLY A N 1
ATOM 603 C CA . GLY A 1 86 ? 4.287 1.021 -10.520 1.00 94.81 86 GLY A CA 1
ATOM 604 C C . GLY A 1 86 ? 3.429 2.130 -11.133 1.00 94.81 86 GLY A C 1
ATOM 605 O O . GLY A 1 86 ? 3.497 3.283 -10.718 1.00 94.81 86 GLY A O 1
ATOM 606 N N . ASN A 1 87 ? 2.615 1.765 -12.126 1.00 95.19 87 ASN A N 1
ATOM 607 C CA . ASN A 1 87 ? 1.684 2.671 -12.808 1.00 95.19 87 ASN A CA 1
ATOM 608 C C . ASN A 1 87 ? 0.242 2.550 -12.279 1.00 95.19 87 ASN A C 1
ATOM 610 O O . ASN A 1 87 ? -0.690 2.939 -12.984 1.00 95.19 87 ASN A O 1
ATOM 614 N N . ALA A 1 88 ? 0.032 1.969 -11.089 1.00 97.44 88 ALA A N 1
ATOM 615 C CA . ALA A 1 88 ? -1.302 1.883 -10.502 1.00 97.44 88 ALA A CA 1
ATOM 616 C C . ALA A 1 88 ? -1.909 3.284 -10.332 1.00 97.44 88 ALA A C 1
ATOM 618 O O . ALA A 1 88 ? -1.212 4.250 -10.007 1.00 97.44 88 ALA A O 1
ATOM 619 N N . THR A 1 89 ? -3.219 3.396 -10.550 1.00 97.88 89 THR A N 1
ATOM 620 C CA . THR A 1 89 ? -3.937 4.655 -10.345 1.00 97.88 89 THR A CA 1
ATOM 621 C C . THR A 1 89 ? -3.796 5.095 -8.884 1.00 97.88 89 THR A C 1
ATOM 623 O O . THR A 1 89 ? -4.003 4.270 -7.995 1.00 97.88 89 THR A O 1
ATOM 626 N N . PRO A 1 90 ? -3.467 6.370 -8.613 1.00 98.06 90 PRO A N 1
ATOM 627 C CA . PRO A 1 90 ? -3.495 6.942 -7.271 1.00 98.06 90 PRO A CA 1
ATOM 628 C C . PRO A 1 90 ? -4.819 6.683 -6.545 1.00 98.06 90 PRO A C 1
ATOM 630 O O . PRO A 1 90 ? -5.887 6.990 -7.076 1.00 98.06 90 PRO A O 1
ATOM 633 N N . GLN A 1 91 ? -4.757 6.149 -5.326 1.00 98.31 91 GLN A N 1
ATOM 634 C CA . GLN A 1 91 ? -5.932 5.917 -4.484 1.00 98.31 91 GLN A CA 1
ATOM 635 C C . GLN A 1 91 ? -5.736 6.535 -3.103 1.00 98.31 91 GLN A C 1
ATOM 637 O O . GLN A 1 91 ? -4.672 6.410 -2.500 1.00 98.31 91 GLN A O 1
ATOM 642 N N . THR A 1 92 ? -6.791 7.150 -2.579 1.00 98.31 92 THR A N 1
ATOM 643 C CA . THR A 1 92 ? -6.812 7.701 -1.223 1.00 98.31 92 THR A CA 1
ATOM 644 C C . THR A 1 92 ? -7.650 6.793 -0.324 1.00 98.31 92 THR A C 1
ATOM 646 O O . THR A 1 92 ? -8.827 6.581 -0.631 1.00 98.31 92 THR A O 1
ATOM 649 N N . PRO A 1 93 ? -7.091 6.262 0.774 1.00 97.94 93 PRO A N 1
ATOM 650 C CA . PRO A 1 93 ? -7.865 5.502 1.744 1.00 97.94 93 PRO A CA 1
ATOM 651 C C . PRO A 1 93 ? -8.962 6.353 2.399 1.00 97.94 93 PRO A C 1
ATOM 653 O O . PRO A 1 93 ? -8.857 7.570 2.567 1.00 97.94 93 PRO A O 1
ATOM 656 N N . LYS A 1 94 ? -10.051 5.709 2.799 1.00 97.19 94 LYS A N 1
ATOM 657 C CA . LYS A 1 94 ? -11.167 6.366 3.482 1.00 97.19 94 LYS A CA 1
ATOM 658 C C . LYS A 1 94 ? -10.910 6.530 4.980 1.00 97.19 94 LYS A C 1
ATOM 660 O O . LYS A 1 94 ? -11.309 7.548 5.538 1.00 97.19 94 LYS A O 1
ATOM 665 N N . ASP A 1 95 ? -10.183 5.609 5.603 1.00 96.25 95 ASP A N 1
ATOM 666 C CA . ASP A 1 95 ? -9.892 5.571 7.040 1.00 96.25 95 ASP A CA 1
ATOM 667 C C . ASP A 1 95 ? -8.600 4.777 7.332 1.00 96.25 95 ASP A C 1
ATOM 669 O O . ASP A 1 95 ? -7.937 4.275 6.419 1.00 96.25 95 ASP A O 1
ATOM 673 N N . THR A 1 96 ? -8.216 4.711 8.610 1.00 95.88 96 THR A N 1
ATOM 674 C CA . THR A 1 96 ? -7.023 3.999 9.100 1.00 95.88 96 THR A CA 1
ATOM 675 C C . THR A 1 96 ? -7.095 2.496 8.835 1.00 95.88 96 THR A C 1
ATOM 677 O O . THR A 1 96 ? -6.101 1.911 8.414 1.00 95.88 96 THR A O 1
ATOM 680 N N . ALA A 1 97 ? -8.274 1.887 8.992 1.00 96.06 97 ALA A N 1
ATOM 681 C CA . ALA A 1 97 ? -8.485 0.461 8.748 1.00 96.06 97 ALA A CA 1
ATOM 682 C C . ALA A 1 97 ? -8.270 0.092 7.271 1.00 96.06 97 ALA A C 1
ATOM 684 O O . ALA A 1 97 ? -7.634 -0.913 6.953 1.00 96.06 97 ALA A O 1
ATOM 685 N N . GLN A 1 98 ? -8.755 0.919 6.342 1.00 97.31 98 GLN A N 1
ATOM 686 C CA . GLN A 1 98 ? -8.514 0.710 4.918 1.00 97.31 98 GLN A CA 1
ATOM 687 C C . GLN A 1 98 ? -7.045 0.935 4.549 1.00 97.31 98 GLN A C 1
ATOM 689 O O . GLN A 1 98 ? -6.521 0.199 3.714 1.00 97.31 98 GLN A O 1
ATOM 694 N N . LEU A 1 99 ? -6.381 1.926 5.152 1.00 97.94 99 LEU A N 1
ATOM 695 C CA . LEU A 1 99 ? -4.950 2.145 4.942 1.00 97.94 99 LEU A CA 1
ATOM 696 C C . LEU A 1 99 ? -4.138 0.914 5.373 1.00 97.94 99 LEU A C 1
ATOM 698 O O . LEU A 1 99 ? -3.297 0.448 4.609 1.00 97.94 99 LEU A O 1
ATOM 702 N N . GLU A 1 100 ? -4.428 0.346 6.543 1.00 96.75 100 GLU A N 1
ATOM 703 C CA . GLU A 1 100 ? -3.781 -0.878 7.028 1.00 96.75 100 GLU A CA 1
ATOM 704 C C . GLU A 1 100 ? -4.040 -2.076 6.103 1.00 96.75 100 GLU A C 1
ATOM 706 O O . GLU A 1 100 ? -3.106 -2.781 5.707 1.00 96.75 100 GLU A O 1
ATOM 711 N N . ALA A 1 101 ? -5.293 -2.266 5.682 1.00 97.50 101 ALA A N 1
ATOM 712 C CA . ALA A 1 101 ? -5.653 -3.331 4.752 1.00 97.50 101 ALA A CA 1
ATOM 713 C C . ALA A 1 101 ? -4.903 -3.214 3.411 1.00 97.50 101 ALA A C 1
ATOM 715 O O . ALA A 1 101 ? -4.462 -4.217 2.859 1.00 97.50 101 ALA A O 1
ATOM 716 N N . TRP A 1 102 ? -4.725 -1.998 2.886 1.00 98.12 102 TRP A N 1
ATOM 717 C CA . TRP A 1 102 ? -4.001 -1.772 1.630 1.00 98.12 102 TRP A CA 1
ATOM 718 C C . TRP A 1 102 ? -2.487 -1.920 1.760 1.00 98.12 102 TRP A C 1
ATOM 720 O O . TRP A 1 102 ? -1.842 -2.308 0.792 1.00 98.12 102 TRP A O 1
ATOM 730 N N . LEU A 1 103 ? -1.909 -1.601 2.919 1.00 97.44 103 LEU A N 1
ATOM 731 C CA . LEU A 1 103 ? -0.467 -1.743 3.148 1.00 97.44 103 LEU A CA 1
ATOM 732 C C . LEU A 1 103 ? -0.038 -3.201 3.352 1.00 97.44 103 LEU A C 1
ATOM 734 O O . LEU A 1 103 ? 1.127 -3.529 3.134 1.00 97.44 103 LEU A O 1
ATOM 738 N N . THR A 1 104 ? -0.958 -4.062 3.786 1.00 97.25 104 THR A N 1
ATOM 739 C CA . THR A 1 104 ? -0.682 -5.472 4.105 1.00 97.25 104 THR A CA 1
ATOM 740 C C . THR A 1 104 ? -1.071 -6.442 2.989 1.00 97.25 104 THR A C 1
ATOM 742 O O . THR A 1 104 ? -0.698 -7.618 3.040 1.00 97.25 104 THR A O 1
ATOM 745 N N . ASP A 1 105 ? -1.787 -5.973 1.964 1.00 96.38 105 ASP A N 1
ATOM 746 C CA . ASP A 1 105 ? -2.138 -6.793 0.810 1.00 96.38 105 ASP A CA 1
ATOM 747 C C . ASP A 1 105 ? -0.955 -6.982 -0.168 1.00 96.38 105 ASP A C 1
ATOM 749 O O . ASP A 1 105 ? 0.129 -6.417 -0.022 1.00 96.38 105 ASP A O 1
ATOM 753 N N . LYS A 1 106 ? -1.134 -7.863 -1.160 1.00 97.00 106 LYS A N 1
ATOM 754 C CA . LYS A 1 106 ? -0.131 -8.130 -2.211 1.00 97.00 106 LYS A CA 1
ATOM 755 C C . LYS A 1 106 ? -0.428 -7.388 -3.520 1.00 97.00 106 LYS A C 1
ATOM 757 O O . LYS A 1 106 ? 0.151 -7.720 -4.554 1.00 97.00 106 LYS A O 1
ATOM 762 N N . VAL A 1 107 ? -1.352 -6.430 -3.506 1.00 97.31 107 VAL A N 1
ATOM 763 C CA . VAL A 1 107 ? -1.785 -5.687 -4.691 1.00 97.31 107 VAL A CA 1
ATOM 764 C C . VAL A 1 107 ? -0.877 -4.463 -4.869 1.00 97.31 107 VAL A C 1
ATOM 766 O O . VAL A 1 107 ? -0.727 -3.671 -3.943 1.00 97.31 107 VAL A O 1
ATOM 769 N N . PRO A 1 108 ? -0.274 -4.242 -6.051 1.00 98.06 108 PRO A N 1
ATOM 770 C CA . PRO A 1 108 ? 0.475 -3.015 -6.312 1.00 98.06 108 PRO A CA 1
ATOM 771 C C . PRO A 1 108 ? -0.437 -1.784 -6.230 1.00 98.06 108 PRO A C 1
ATOM 773 O O . PRO A 1 108 ? -1.421 -1.684 -6.966 1.00 98.06 108 PRO A O 1
ATOM 776 N N . ARG A 1 109 ? -0.110 -0.832 -5.350 1.00 98.31 109 ARG A N 1
ATOM 777 C CA . ARG A 1 109 ? -0.907 0.384 -5.117 1.00 98.31 109 ARG A CA 1
ATOM 778 C C . ARG A 1 109 ? -0.038 1.631 -5.034 1.00 98.31 109 ARG A C 1
ATOM 780 O O . ARG A 1 109 ? 1.064 1.599 -4.492 1.00 98.31 109 ARG A O 1
ATOM 787 N N . VAL A 1 110 ? -0.580 2.750 -5.514 1.00 98.25 110 VAL A N 1
ATOM 788 C CA . VAL A 1 110 ? -0.067 4.101 -5.245 1.00 98.25 110 VAL A CA 1
ATOM 789 C C . VAL A 1 110 ? -1.021 4.758 -4.253 1.00 98.25 110 VAL A C 1
ATOM 791 O O . VAL A 1 110 ? -2.128 5.153 -4.617 1.00 98.25 110 VAL A O 1
ATOM 794 N N . ILE A 1 111 ? -0.612 4.824 -2.987 1.00 98.25 111 ILE A N 1
ATOM 795 C CA . ILE A 1 111 ? -1.464 5.280 -1.885 1.00 98.25 111 ILE A CA 1
ATOM 796 C C . ILE A 1 111 ? -1.179 6.754 -1.597 1.00 98.25 111 ILE A C 1
ATOM 798 O O . ILE A 1 111 ? -0.049 7.128 -1.284 1.00 98.25 111 ILE A O 1
ATOM 802 N N . LEU A 1 112 ? -2.211 7.590 -1.692 1.00 98.25 112 LEU A N 1
ATOM 803 C CA . LEU A 1 112 ? -2.131 9.016 -1.392 1.00 98.25 112 LEU A CA 1
ATOM 804 C C . LEU A 1 112 ? -2.503 9.277 0.064 1.00 98.25 112 LEU A C 1
ATOM 806 O O . LEU A 1 112 ? -3.616 8.992 0.507 1.00 98.25 112 LEU A O 1
ATOM 810 N N . ILE A 1 113 ? -1.572 9.894 0.787 1.00 97.88 113 ILE A N 1
ATOM 811 C CA . ILE A 1 113 ? -1.795 10.403 2.137 1.00 97.88 113 ILE A CA 1
ATOM 812 C C . ILE A 1 113 ? -2.154 11.885 2.021 1.00 97.88 113 ILE A C 1
ATOM 814 O O . ILE A 1 113 ? -1.281 12.730 1.852 1.00 97.88 113 ILE A O 1
ATOM 818 N N . ASN A 1 114 ? -3.451 12.197 2.049 1.00 97.06 114 ASN A N 1
ATOM 819 C CA . ASN A 1 114 ? -3.972 13.561 1.870 1.00 97.06 114 ASN A CA 1
ATOM 820 C C . ASN A 1 114 ? -4.656 14.139 3.122 1.00 97.06 114 ASN A C 1
ATOM 822 O O . ASN A 1 114 ? -5.230 15.224 3.066 1.00 97.06 114 ASN A O 1
ATOM 826 N N . LYS A 1 115 ? -4.642 13.392 4.226 1.00 95.81 115 LYS A N 1
ATOM 827 C CA . LYS A 1 115 ? -5.227 13.756 5.516 1.00 95.81 115 LYS A CA 1
ATOM 828 C C . LYS A 1 115 ? -4.500 13.020 6.634 1.00 95.81 115 LYS A C 1
ATOM 830 O O . LYS A 1 115 ? -3.751 12.077 6.375 1.00 95.81 115 LYS A O 1
ATOM 835 N N . THR A 1 116 ? -4.758 13.426 7.868 1.00 96.69 116 THR A N 1
ATOM 836 C CA . THR A 1 116 ? -4.246 12.731 9.049 1.00 96.69 116 THR A CA 1
ATOM 837 C C . THR A 1 116 ? -4.971 11.400 9.238 1.00 96.69 116 THR A C 1
ATOM 839 O O . THR A 1 116 ? -6.199 11.359 9.308 1.00 96.69 116 THR A O 1
ATOM 842 N N . TYR A 1 117 ? -4.197 10.321 9.335 1.00 95.94 117 TYR A N 1
ATOM 843 C CA . TYR A 1 117 ? -4.647 9.009 9.791 1.00 95.94 117 TYR A CA 1
ATOM 844 C C . TYR A 1 117 ? -4.132 8.821 11.216 1.00 95.94 117 TYR A C 1
ATOM 846 O O . TYR A 1 117 ? -2.926 8.697 11.421 1.00 95.94 117 TYR A O 1
ATOM 854 N N . ASP A 1 118 ? -5.029 8.877 12.194 1.00 93.25 118 ASP A N 1
ATOM 855 C CA . ASP A 1 118 ? -4.665 8.832 13.608 1.00 93.25 118 ASP A CA 1
ATOM 856 C C . ASP A 1 118 ? -4.580 7.384 14.118 1.00 93.25 118 ASP A C 1
ATOM 858 O O . ASP A 1 118 ? -5.585 6.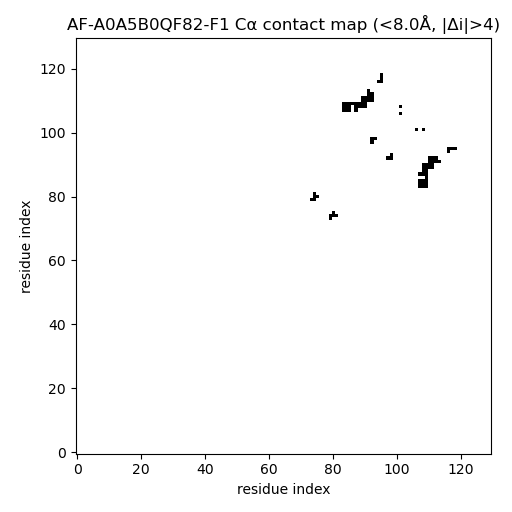679 14.191 1.00 93.25 118 ASP A O 1
ATOM 862 N N . PHE A 1 119 ? -3.367 6.949 14.467 1.00 91.56 119 PHE A N 1
ATOM 863 C CA . PHE A 1 119 ? -3.073 5.629 15.037 1.00 91.56 119 PHE A CA 1
ATOM 864 C C . PHE A 1 119 ? -2.757 5.684 16.543 1.00 91.56 119 PHE A C 1
ATOM 866 O O . PHE A 1 119 ? -2.279 4.702 17.102 1.00 91.56 119 PHE A O 1
ATOM 873 N N . THR A 1 120 ? -3.009 6.806 17.225 1.00 88.62 120 THR A N 1
ATOM 874 C CA . THR A 1 120 ? -2.654 7.003 18.647 1.00 88.62 120 THR A CA 1
ATOM 875 C C . THR A 1 120 ? -3.572 6.281 19.648 1.00 88.62 120 THR A C 1
ATOM 877 O O . THR A 1 120 ? -3.424 6.456 20.856 1.00 88.62 120 THR A O 1
ATOM 880 N N . SER A 1 121 ? -4.511 5.446 19.184 1.00 69.44 121 SER A N 1
ATOM 881 C CA . SER A 1 121 ? -5.421 4.703 20.066 1.00 69.44 121 SER A CA 1
ATOM 882 C C . SER A 1 121 ? -4.656 3.802 21.054 1.00 69.44 121 SER A C 1
ATOM 884 O O . SER A 1 121 ? -3.752 3.078 20.644 1.00 69.44 121 SER A O 1
ATOM 886 N N . PRO A 1 122 ? -5.045 3.756 22.343 1.00 58.84 122 PRO A N 1
ATOM 887 C CA . PRO A 1 122 ? -4.288 3.081 23.404 1.00 58.84 122 PRO A CA 1
ATOM 888 C C . PRO A 1 122 ? -4.297 1.542 23.342 1.00 58.84 122 PRO A C 1
ATOM 890 O O . PRO A 1 122 ? -3.720 0.895 24.213 1.00 58.84 122 PRO A O 1
ATOM 893 N N . THR A 1 123 ? -4.920 0.923 22.334 1.00 58.09 123 THR A N 1
ATOM 894 C CA . THR A 1 123 ? -5.084 -0.540 22.223 1.00 58.09 123 THR A CA 1
ATOM 895 C C . THR A 1 123 ? -3.775 -1.311 22.022 1.00 58.09 123 THR A C 1
ATOM 897 O O . THR A 1 123 ? -3.775 -2.531 22.158 1.00 58.09 123 THR A O 1
ATOM 900 N N . ASN A 1 124 ? -2.662 -0.630 21.731 1.00 55.84 124 ASN A N 1
ATOM 901 C CA . ASN A 1 124 ? -1.311 -1.202 21.674 1.00 55.84 124 ASN A CA 1
ATOM 902 C C . ASN A 1 124 ? -0.396 -0.723 22.819 1.00 55.84 124 ASN A C 1
ATOM 904 O O . ASN A 1 124 ? 0.818 -0.930 22.757 1.00 55.84 124 ASN A O 1
ATOM 908 N N . THR A 1 125 ? -0.945 -0.081 23.858 1.00 58.12 125 THR A N 1
ATOM 909 C CA . THR A 1 125 ? -0.167 0.218 25.062 1.00 58.12 125 THR A CA 1
ATOM 910 C C . THR A 1 125 ? 0.045 -1.080 25.823 1.00 58.12 125 THR A C 1
ATOM 912 O O . THR A 1 125 ? -0.814 -1.552 26.565 1.00 58.12 125 THR A O 1
ATOM 915 N N . THR A 1 126 ? 1.218 -1.663 25.625 1.00 60.53 126 THR A N 1
ATOM 916 C CA . THR A 1 126 ? 1.777 -2.701 26.479 1.00 60.53 126 THR A CA 1
ATOM 917 C C . THR A 1 126 ? 1.973 -2.094 27.870 1.00 60.53 126 THR A C 1
ATOM 919 O O . THR A 1 126 ? 3.002 -1.481 28.149 1.00 60.53 126 THR A O 1
ATOM 922 N N . ALA A 1 127 ? 0.959 -2.208 28.733 1.00 61.44 127 ALA A N 1
ATOM 923 C CA . ALA A 1 127 ? 1.022 -1.845 30.147 1.00 61.44 127 ALA A CA 1
ATOM 924 C C . ALA A 1 127 ? 1.884 -2.861 30.916 1.00 61.44 127 ALA A C 1
ATOM 926 O O . ALA A 1 127 ? 1.446 -3.479 31.881 1.00 61.44 127 ALA A O 1
ATOM 927 N N . ASN A 1 128 ? 3.119 -3.063 30.468 1.00 60.66 128 ASN A N 1
ATOM 928 C CA . ASN A 1 128 ? 4.118 -3.789 31.228 1.00 60.66 128 ASN A CA 1
ATOM 929 C C . ASN A 1 128 ? 4.832 -2.721 32.040 1.00 60.66 128 ASN A C 1
ATOM 931 O O . ASN A 1 128 ? 5.831 -2.151 31.598 1.00 60.66 128 ASN A O 1
ATOM 935 N N . GLY A 1 129 ? 4.243 -2.398 33.192 1.00 56.06 129 GLY A N 1
ATOM 936 C CA . GLY A 1 129 ? 4.974 -1.727 34.254 1.00 56.06 129 GLY A CA 1
ATOM 937 C C . GLY A 1 129 ? 6.259 -2.505 34.521 1.00 56.06 129 GLY A C 1
ATOM 938 O O . GLY A 1 129 ? 6.231 -3.734 34.622 1.00 56.06 129 GLY A O 1
ATOM 939 N N . TRP A 1 130 ? 7.371 -1.780 34.536 1.00 48.19 130 TRP A N 1
ATOM 940 C CA . TRP A 1 130 ? 8.600 -2.247 35.161 1.00 48.19 130 TRP A CA 1
ATOM 941 C C . TRP A 1 130 ? 8.412 -2.263 36.676 1.00 48.19 130 TRP A C 1
ATOM 943 O O . TRP A 1 130 ? 7.714 -1.350 37.178 1.00 48.19 130 TRP A O 1
#